Protein AF-A0AAJ2LRY2-F1 (afdb_monomer_lite)

Structure (mmCIF, N/CA/C/O backbone):
data_AF-A0AAJ2LRY2-F1
#
_entry.id   AF-A0AAJ2LRY2-F1
#
loop_
_atom_site.group_PDB
_atom_site.id
_atom_site.type_symbol
_atom_site.label_atom_id
_atom_site.label_alt_id
_atom_site.label_comp_id
_atom_site.label_asym_id
_atom_site.label_entity_id
_atom_site.label_seq_id
_atom_site.pdbx_PDB_ins_code
_atom_site.Cartn_x
_atom_site.Cartn_y
_atom_site.Cartn_z
_atom_site.occupancy
_atom_site.B_iso_or_equiv
_atom_site.auth_seq_id
_atom_site.auth_comp_id
_atom_site.auth_asym_id
_atom_site.auth_atom_id
_atom_site.pdbx_PDB_model_num
ATOM 1 N N . GLU A 1 1 ? -25.467 -3.127 23.418 1.00 75.00 1 GLU A N 1
ATOM 2 C CA . GLU A 1 1 ? -24.146 -2.803 22.841 1.00 75.00 1 GLU A CA 1
ATOM 3 C C . GLU A 1 1 ? -23.696 -3.948 21.952 1.00 75.00 1 GLU A C 1
ATOM 5 O O . GLU A 1 1 ? -23.989 -5.099 22.271 1.00 75.00 1 GLU A O 1
ATOM 10 N N . GLN A 1 2 ? -23.073 -3.636 20.819 1.00 92.50 2 GLN A N 1
ATOM 11 C CA . GLN A 1 2 ? -22.615 -4.606 19.825 1.00 92.50 2 GLN A CA 1
ATOM 12 C C . GLN A 1 2 ? -21.155 -4.329 19.469 1.00 92.50 2 GLN A C 1
ATOM 14 O O . GLN A 1 2 ? -20.701 -3.187 19.511 1.00 92.50 2 GLN A O 1
ATOM 19 N N . PHE A 1 3 ? -20.428 -5.379 19.106 1.00 96.12 3 PHE A N 1
ATOM 20 C CA . PHE A 1 3 ? -19.043 -5.289 18.664 1.00 96.12 3 PHE A CA 1
ATOM 21 C C . PHE A 1 3 ? -18.949 -5.770 17.221 1.00 96.12 3 PHE A C 1
ATOM 23 O O . PHE A 1 3 ? -19.571 -6.771 16.863 1.00 96.12 3 PHE A O 1
ATOM 30 N N . ALA A 1 4 ? -18.153 -5.077 16.414 1.00 96.88 4 ALA A N 1
ATOM 31 C CA . ALA A 1 4 ? -17.867 -5.449 15.038 1.00 96.88 4 ALA A CA 1
ATOM 32 C C . ALA A 1 4 ? -16.356 -5.523 14.805 1.00 96.88 4 ALA A C 1
ATOM 34 O O . ALA A 1 4 ? -15.584 -4.731 15.350 1.00 96.88 4 ALA A O 1
ATOM 35 N N . VAL A 1 5 ? -15.950 -6.481 13.975 1.00 97.38 5 VAL A N 1
ATOM 36 C CA . VAL A 1 5 ? -14.564 -6.670 13.542 1.00 97.38 5 VAL A CA 1
ATOM 37 C C . VAL A 1 5 ? -14.514 -6.494 12.030 1.00 97.38 5 VAL A C 1
ATOM 39 O O . VAL A 1 5 ? -15.341 -7.065 11.320 1.00 97.38 5 VAL A O 1
ATOM 42 N N . HIS A 1 6 ? -13.542 -5.724 11.544 1.00 97.25 6 HIS A N 1
ATOM 43 C CA . HIS A 1 6 ? -13.240 -5.567 10.121 1.00 97.25 6 HIS A CA 1
ATOM 44 C C . HIS A 1 6 ? -11.874 -6.171 9.824 1.00 97.25 6 HIS A C 1
ATOM 46 O O . HIS A 1 6 ? -10.918 -5.920 10.556 1.00 97.25 6 HIS A O 1
ATOM 52 N N . VAL A 1 7 ? -11.773 -6.950 8.754 1.00 98.00 7 VAL A N 1
ATOM 53 C CA . VAL A 1 7 ? -10.500 -7.476 8.254 1.00 98.00 7 VAL A CA 1
ATOM 54 C C . VAL A 1 7 ? -10.513 -7.345 6.742 1.00 98.00 7 VAL A C 1
ATOM 56 O O . VAL A 1 7 ? -11.453 -7.801 6.092 1.00 98.00 7 VAL A O 1
ATOM 59 N N . GLU A 1 8 ? -9.468 -6.748 6.180 1.00 97.94 8 GLU A N 1
ATOM 60 C CA . GLU A 1 8 ? -9.304 -6.639 4.733 1.00 97.94 8 GLU A CA 1
ATOM 61 C C . GLU A 1 8 ? -7.882 -6.991 4.305 1.00 97.94 8 GLU A C 1
ATOM 63 O O . GLU A 1 8 ? -6.913 -6.789 5.040 1.00 97.94 8 GLU A O 1
ATOM 68 N N . GLY A 1 9 ? -7.770 -7.505 3.086 1.00 98.00 9 GLY A N 1
ATOM 69 C CA . GLY A 1 9 ? -6.501 -7.789 2.441 1.00 98.00 9 GLY A CA 1
ATOM 70 C C . GLY A 1 9 ? -6.627 -7.553 0.945 1.00 98.00 9 GLY A C 1
ATOM 71 O O . GLY A 1 9 ? -7.594 -7.995 0.325 1.00 98.00 9 GLY A O 1
ATOM 72 N N . ILE A 1 10 ? -5.660 -6.851 0.367 1.00 98.19 10 ILE A N 1
ATOM 73 C CA . ILE A 1 10 ? -5.595 -6.571 -1.065 1.00 98.19 10 ILE A CA 1
ATOM 74 C C . ILE A 1 10 ? -4.184 -6.886 -1.536 1.00 98.19 10 ILE A C 1
ATOM 76 O O . ILE A 1 10 ? -3.210 -6.407 -0.959 1.00 98.19 10 ILE A O 1
ATOM 80 N N . LYS A 1 11 ? -4.093 -7.662 -2.613 1.00 98.06 11 LYS A N 1
ATOM 81 C CA . LYS A 1 11 ? -2.850 -7.916 -3.331 1.00 98.06 11 LYS A CA 1
ATOM 82 C C . LYS A 1 11 ? -3.019 -7.508 -4.784 1.00 98.06 11 LYS A C 1
ATOM 84 O O . LYS A 1 11 ? -3.996 -7.891 -5.427 1.00 98.06 11 LYS A O 1
ATOM 89 N N . ARG A 1 12 ? -2.069 -6.738 -5.297 1.00 97.38 12 ARG A N 1
ATOM 90 C CA . ARG A 1 12 ? -2.014 -6.301 -6.688 1.00 97.38 12 ARG A CA 1
ATOM 91 C C . ARG A 1 12 ? -0.638 -6.601 -7.255 1.00 97.38 12 ARG A C 1
ATOM 93 O O . ARG A 1 12 ? 0.368 -6.226 -6.665 1.00 97.38 12 ARG A O 1
ATOM 100 N N . ASP A 1 13 ? -0.635 -7.214 -8.429 1.00 97.56 13 ASP A N 1
ATOM 101 C CA . ASP A 1 13 ? 0.555 -7.420 -9.244 1.00 97.56 13 ASP A CA 1
ATOM 102 C C . ASP A 1 13 ? 0.241 -6.935 -10.660 1.00 97.56 13 ASP A C 1
ATOM 104 O O . ASP A 1 13 ? -0.655 -7.463 -11.327 1.00 97.56 13 ASP A O 1
ATOM 108 N N . ALA A 1 14 ? 0.887 -5.847 -11.071 1.00 96.50 14 ALA A N 1
ATOM 109 C CA . ALA A 1 14 ? 0.732 -5.267 -12.392 1.00 96.50 14 ALA A CA 1
ATOM 110 C C . ALA A 1 14 ? 2.099 -5.186 -13.069 1.00 96.50 14 ALA A C 1
ATOM 112 O O . ALA A 1 14 ? 2.980 -4.458 -12.622 1.00 96.50 14 ALA A O 1
ATOM 113 N N . ASN A 1 15 ? 2.232 -5.906 -14.179 1.00 94.12 15 ASN A N 1
ATOM 114 C CA . ASN A 1 15 ? 3.359 -5.774 -15.096 1.00 94.12 15 ASN A CA 1
ATOM 115 C C . ASN A 1 15 ? 3.237 -4.464 -15.897 1.00 94.12 15 ASN A C 1
ATOM 117 O O . ASN A 1 15 ? 2.152 -3.883 -15.960 1.00 94.12 15 ASN A O 1
ATOM 121 N N . ASP A 1 16 ? 4.293 -4.079 -16.612 1.00 92.69 16 ASP A N 1
ATOM 122 C CA . ASP A 1 16 ? 4.374 -2.829 -17.389 1.00 92.69 16 ASP A CA 1
ATOM 123 C C . ASP A 1 16 ? 3.138 -2.535 -18.256 1.00 92.69 16 ASP A C 1
ATOM 125 O O . ASP A 1 16 ? 2.515 -3.435 -18.812 1.00 92.69 16 ASP A O 1
ATOM 129 N N . TYR A 1 17 ? 2.699 -1.297 -18.423 1.00 90.00 17 TYR A N 1
ATOM 130 C CA . TYR A 1 17 ? 1.516 -1.076 -19.266 1.00 90.00 17 TYR A CA 1
ATOM 131 C C . TYR A 1 17 ? 1.878 -1.101 -20.757 1.00 90.00 17 TYR A C 1
ATOM 133 O O . TYR A 1 17 ? 2.987 -0.759 -21.161 1.00 90.00 17 TYR A O 1
ATOM 141 N N . LYS A 1 18 ? 0.927 -1.538 -21.597 1.00 88.38 18 LYS A N 1
ATOM 142 C CA . LYS A 1 18 ? 1.102 -1.536 -23.057 1.00 88.38 18 LYS A CA 1
ATOM 143 C C . LYS A 1 18 ? 0.820 -0.157 -23.635 1.00 88.38 18 LYS A C 1
ATOM 145 O O . LYS A 1 18 ? -0.175 0.468 -23.269 1.00 88.38 18 LYS A O 1
ATOM 150 N N . VAL A 1 19 ? 1.619 0.245 -24.612 1.00 84.56 19 VAL A N 1
ATOM 151 C CA . VAL A 1 19 ? 1.445 1.470 -25.399 1.00 84.56 19 VAL A CA 1
ATOM 152 C C . VAL A 1 19 ? 1.374 1.137 -26.884 1.00 84.56 19 VAL A C 1
ATOM 154 O O . VAL A 1 19 ? 1.905 0.127 -27.343 1.00 84.56 19 VAL A O 1
ATOM 157 N N . ARG A 1 20 ? 0.655 1.962 -27.649 1.00 78.06 20 ARG A N 1
ATOM 158 C CA . ARG A 1 20 ? 0.575 1.844 -29.112 1.00 78.06 20 ARG A CA 1
ATOM 159 C C . ARG A 1 20 ? 1.437 2.933 -29.739 1.00 78.06 20 ARG A C 1
ATOM 161 O O . ARG A 1 20 ? 1.298 4.088 -29.358 1.00 78.06 20 ARG A O 1
ATOM 168 N N . GLY A 1 21 ? 2.264 2.568 -30.718 1.00 67.31 21 GLY A N 1
ATOM 169 C CA . GLY A 1 21 ? 3.087 3.526 -31.467 1.00 67.31 21 GLY A CA 1
ATOM 170 C C . GLY A 1 21 ? 4.304 4.059 -30.706 1.00 67.31 21 GLY A C 1
ATOM 171 O O . GLY A 1 21 ? 4.805 5.120 -31.055 1.00 67.31 21 GLY A O 1
ATOM 172 N N . TYR A 1 22 ? 4.759 3.348 -29.674 1.00 59.91 22 TYR A N 1
ATOM 173 C CA . TYR A 1 22 ? 5.996 3.655 -28.965 1.00 59.91 22 TYR A CA 1
ATOM 174 C C . TYR A 1 22 ? 7.116 2.793 -29.553 1.00 59.91 22 TYR A C 1
ATOM 176 O O . TYR A 1 22 ? 6.956 1.580 -29.668 1.00 59.91 22 TYR A O 1
ATOM 184 N N . ALA A 1 23 ? 8.200 3.427 -29.989 1.00 56.34 23 ALA A N 1
ATOM 185 C CA . ALA A 1 23 ? 9.394 2.765 -30.492 1.00 56.34 23 ALA A CA 1
ATOM 186 C C . ALA A 1 23 ? 10.592 3.402 -29.787 1.00 56.34 23 ALA A C 1
ATOM 188 O O . ALA A 1 23 ? 10.841 4.595 -29.959 1.00 56.34 23 ALA A O 1
ATOM 189 N N . LEU A 1 24 ? 11.292 2.615 -28.975 1.00 57.94 24 LEU A N 1
ATOM 190 C CA . LEU A 1 24 ? 12.598 2.962 -28.423 1.00 57.94 24 LEU A CA 1
ATOM 191 C C . LEU A 1 24 ? 13.641 2.193 -29.240 1.00 57.94 24 LEU A C 1
ATOM 193 O O . LEU A 1 24 ? 13.493 0.989 -29.444 1.00 57.94 24 LEU A O 1
ATOM 197 N N . ASP A 1 25 ? 14.639 2.898 -29.775 1.00 54.25 25 ASP A N 1
ATOM 198 C CA . ASP A 1 25 ? 15.809 2.330 -30.465 1.00 54.25 25 ASP A CA 1
ATOM 199 C C . ASP A 1 25 ? 15.516 1.256 -31.528 1.00 54.25 25 ASP A C 1
ATOM 201 O O . ASP A 1 25 ? 16.192 0.235 -31.639 1.00 54.25 25 ASP A O 1
ATOM 205 N N . GLY A 1 26 ? 14.479 1.475 -32.345 1.00 52.88 26 GLY A N 1
ATOM 206 C CA . GLY A 1 26 ? 14.148 0.581 -33.462 1.00 52.88 26 GLY A CA 1
ATOM 207 C C . GLY A 1 26 ? 13.588 -0.787 -33.051 1.00 52.88 26 GLY A C 1
ATOM 208 O O . GLY A 1 26 ? 13.278 -1.598 -33.926 1.00 52.88 26 GLY A O 1
ATOM 209 N N . GLN A 1 27 ? 13.395 -1.031 -31.753 1.00 54.09 27 GLN A N 1
ATOM 210 C CA . GLN A 1 27 ? 12.716 -2.209 -31.229 1.00 54.09 27 GLN A CA 1
ATOM 211 C C . GLN A 1 27 ? 11.225 -1.902 -31.037 1.00 54.09 27 GLN A C 1
ATOM 213 O O . GLN A 1 27 ? 10.837 -0.845 -30.533 1.00 54.09 27 GLN A O 1
ATOM 218 N N . ASN A 1 28 ? 10.359 -2.837 -31.441 1.00 54.59 28 ASN A N 1
ATOM 219 C CA . ASN A 1 28 ? 8.919 -2.769 -31.164 1.00 54.59 28 ASN A CA 1
ATOM 220 C C . ASN A 1 28 ? 8.649 -3.132 -29.692 1.00 54.59 28 ASN A C 1
ATOM 222 O O . ASN A 1 28 ? 8.065 -4.172 -29.382 1.00 54.59 28 ASN A O 1
ATOM 226 N N . GLU A 1 29 ? 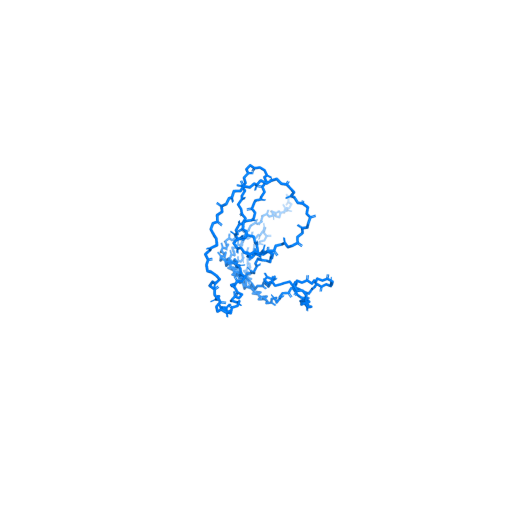9.077 -2.268 -28.779 1.00 60.31 29 GLU A N 1
ATOM 227 C CA . GLU A 1 29 ? 8.724 -2.334 -27.363 1.00 60.31 29 GLU A CA 1
ATOM 228 C C . GLU A 1 29 ? 7.259 -1.906 -27.195 1.00 60.31 29 GLU A C 1
ATOM 230 O O . GLU A 1 29 ? 6.894 -0.732 -27.208 1.00 60.31 29 GLU A O 1
ATOM 235 N N . SER A 1 30 ? 6.364 -2.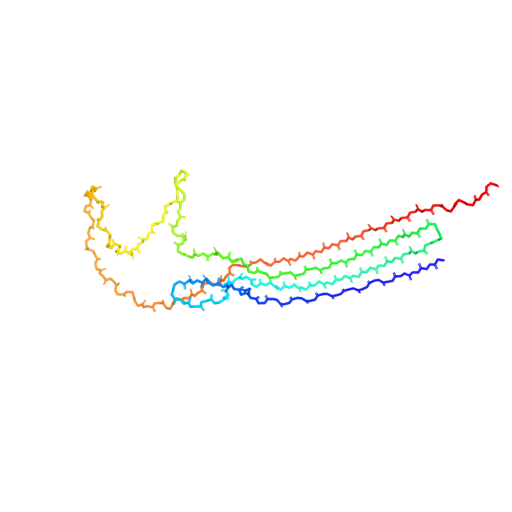893 -27.088 1.00 74.62 30 SER A N 1
ATOM 236 C CA . SER A 1 30 ? 4.922 -2.646 -26.918 1.00 74.62 30 SER A CA 1
ATOM 237 C C . SER A 1 30 ? 4.533 -2.218 -25.498 1.00 74.62 30 SER A C 1
ATOM 239 O O . SER A 1 30 ? 3.345 -2.010 -25.226 1.00 74.62 30 SER A O 1
ATOM 241 N N . ARG A 1 31 ? 5.498 -2.146 -24.574 1.00 83.19 31 ARG A N 1
ATOM 242 C CA . ARG A 1 31 ? 5.314 -1.854 -23.150 1.00 83.19 31 ARG A CA 1
ATOM 243 C C . ARG A 1 31 ? 6.292 -0.770 -22.722 1.00 83.19 31 ARG A C 1
ATOM 245 O O . ARG A 1 31 ? 7.356 -0.631 -23.305 1.00 83.19 31 ARG A O 1
ATOM 252 N N . VAL A 1 32 ? 5.895 0.020 -21.732 1.00 86.06 32 VAL A N 1
ATOM 253 C CA . VAL A 1 32 ? 6.784 1.028 -21.147 1.00 86.06 32 VAL A CA 1
ATOM 254 C C . VAL A 1 32 ? 7.585 0.360 -20.046 1.00 86.06 32 VAL A C 1
ATOM 256 O O . VAL A 1 32 ? 7.013 0.034 -19.007 1.00 86.06 32 VAL A O 1
ATOM 259 N N . ASP A 1 33 ? 8.872 0.145 -20.285 1.00 85.69 33 ASP A N 1
ATOM 260 C CA . ASP A 1 33 ? 9.757 -0.467 -19.300 1.00 85.69 33 ASP A CA 1
ATOM 261 C C . ASP A 1 33 ? 9.744 0.298 -17.966 1.00 85.69 33 ASP A C 1
ATOM 263 O O . ASP A 1 33 ? 9.612 1.529 -17.921 1.00 85.69 33 ASP A O 1
ATOM 267 N N . GLY A 1 34 ? 9.803 -0.450 -16.867 1.00 87.81 34 GLY A N 1
ATOM 268 C CA . GLY A 1 34 ? 9.803 0.119 -15.527 1.00 87.81 34 GLY A CA 1
ATOM 269 C C . GLY A 1 34 ? 8.479 0.702 -15.049 1.00 87.81 34 GLY A C 1
ATOM 270 O O . GLY A 1 34 ? 8.462 1.457 -14.082 1.00 87.81 34 GLY A O 1
ATOM 271 N N . SER A 1 35 ? 7.363 0.390 -15.705 1.00 92.12 35 SER A N 1
ATOM 272 C CA . SER A 1 35 ? 6.034 0.879 -15.318 1.00 92.12 35 SER A CA 1
ATOM 273 C C . SER A 1 35 ? 5.216 -0.117 -14.491 1.00 92.12 35 SER A C 1
ATOM 275 O O . SER A 1 35 ? 4.026 0.104 -14.236 1.00 92.12 35 SER A O 1
ATOM 277 N N . TYR A 1 36 ? 5.834 -1.218 -14.070 1.00 94.56 36 TYR A N 1
ATOM 278 C CA . TYR A 1 36 ? 5.246 -2.185 -13.154 1.00 94.56 36 TYR A CA 1
ATOM 279 C C . TYR A 1 36 ? 4.869 -1.558 -11.800 1.00 94.56 36 TYR A C 1
ATOM 281 O O . TYR A 1 36 ? 5.469 -0.592 -11.327 1.00 94.56 36 TYR A O 1
ATOM 289 N N . ALA A 1 37 ? 3.876 -2.153 -11.138 1.00 96.75 37 ALA A N 1
ATOM 290 C CA . ALA A 1 37 ? 3.470 -1.774 -9.790 1.00 96.75 37 ALA A CA 1
ATOM 291 C C . ALA A 1 37 ? 2.909 -2.971 -9.013 1.00 96.75 37 ALA A C 1
ATOM 293 O O . ALA A 1 37 ? 1.913 -3.587 -9.413 1.00 96.75 37 ALA A O 1
ATOM 294 N N . LYS A 1 38 ? 3.511 -3.257 -7.860 1.00 98.12 38 LYS A N 1
ATOM 295 C CA . LYS A 1 38 ? 3.120 -4.310 -6.919 1.00 98.12 38 LYS A CA 1
ATOM 296 C C . LYS A 1 38 ? 2.696 -3.688 -5.594 1.00 98.12 38 LYS A C 1
ATOM 298 O O . LYS A 1 38 ? 3.291 -2.716 -5.137 1.00 98.12 38 LYS A O 1
ATOM 303 N N . SER A 1 39 ? 1.644 -4.230 -4.989 1.00 98.00 39 SER A N 1
ATOM 304 C CA . SER A 1 39 ? 1.102 -3.728 -3.725 1.00 98.00 39 SER A CA 1
ATOM 305 C C . SER A 1 39 ? 0.491 -4.851 -2.899 1.00 98.00 39 SER A C 1
ATOM 307 O O . SER A 1 39 ? -0.348 -5.601 -3.398 1.00 98.00 39 SER A O 1
ATOM 309 N N . ASP A 1 40 ? 0.865 -4.917 -1.626 1.00 98.31 40 ASP A N 1
ATOM 310 C CA . ASP A 1 40 ? 0.260 -5.767 -0.606 1.00 98.31 40 ASP A CA 1
ATOM 311 C C . ASP A 1 40 ? -0.263 -4.874 0.529 1.00 98.31 40 ASP A C 1
ATOM 313 O O . ASP A 1 40 ? 0.497 -4.152 1.179 1.00 98.31 40 ASP A O 1
ATOM 317 N N . THR A 1 41 ? -1.568 -4.911 0.789 1.00 98.38 41 THR A N 1
ATOM 318 C CA . THR A 1 41 ? -2.220 -4.147 1.863 1.00 98.38 41 THR A CA 1
ATOM 319 C C . THR A 1 41 ? -3.013 -5.079 2.766 1.00 98.38 41 THR A C 1
ATOM 321 O O . THR A 1 41 ? -3.725 -5.955 2.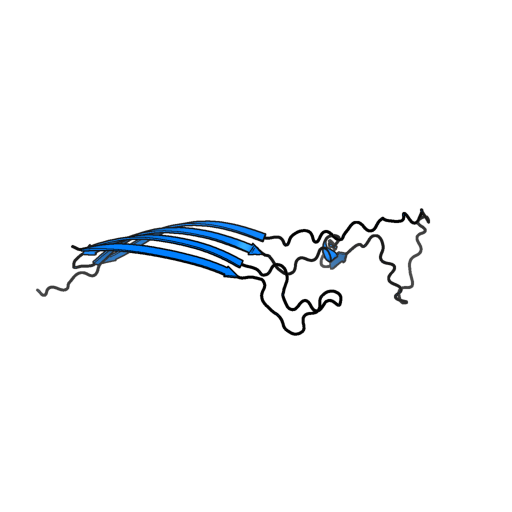279 1.00 98.38 41 THR A O 1
ATOM 324 N N . GLY A 1 42 ? -2.927 -4.872 4.078 1.00 98.38 42 GLY A N 1
ATOM 325 C CA . GLY A 1 42 ? -3.764 -5.547 5.064 1.00 98.38 42 GLY A CA 1
ATOM 326 C C . GLY A 1 42 ? -4.265 -4.574 6.124 1.00 98.38 42 GLY A C 1
ATOM 327 O O . GLY A 1 42 ? -3.505 -3.714 6.575 1.00 98.38 42 GLY A O 1
ATOM 328 N N . SER A 1 43 ? -5.525 -4.719 6.531 1.00 98.38 43 SER A N 1
ATOM 329 C CA . SER A 1 43 ? -6.145 -3.915 7.587 1.00 98.38 43 SER A CA 1
ATOM 330 C C . SER A 1 43 ? -6.912 -4.784 8.574 1.00 98.38 43 SER A C 1
ATOM 332 O O . SER A 1 43 ? 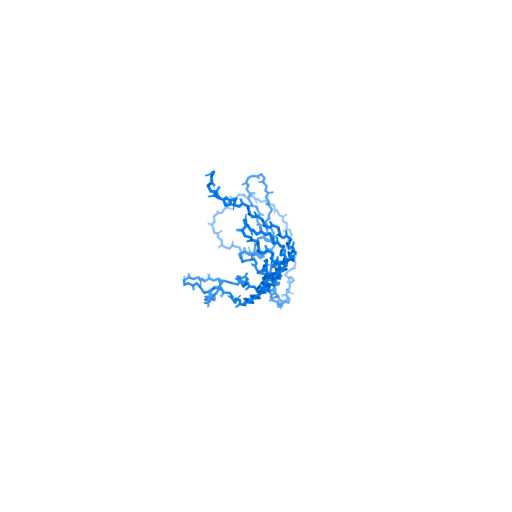-7.550 -5.767 8.191 1.00 98.38 43 SER A O 1
ATOM 334 N N . ILE A 1 44 ? -6.867 -4.400 9.847 1.00 98.31 44 ILE A N 1
ATOM 335 C CA . ILE A 1 44 ? -7.713 -4.947 10.905 1.00 98.31 44 ILE A CA 1
ATOM 336 C C . ILE A 1 44 ? -8.321 -3.807 11.714 1.00 98.31 44 ILE A C 1
ATOM 338 O O . ILE A 1 44 ? -7.627 -2.866 12.098 1.00 98.31 44 ILE A O 1
ATOM 342 N N . GLY A 1 45 ? -9.617 -3.900 11.989 1.00 98.12 45 GLY A N 1
ATOM 343 C CA . GLY A 1 45 ? -10.364 -2.907 12.743 1.00 98.12 45 GLY A CA 1
ATOM 344 C C . GLY A 1 45 ? -11.299 -3.530 13.767 1.00 98.12 45 GLY A C 1
ATOM 345 O O . GLY A 1 45 ? -11.821 -4.628 13.579 1.00 98.12 45 GLY A O 1
ATOM 346 N N . LEU A 1 46 ? -11.518 -2.798 14.853 1.00 98.06 46 LEU A N 1
ATOM 347 C CA . LEU A 1 46 ? -12.463 -3.122 15.914 1.00 98.06 46 LEU A CA 1
ATOM 348 C C . LEU A 1 46 ? -13.376 -1.926 16.139 1.00 98.06 46 LEU A C 1
ATOM 350 O O . LEU A 1 46 ? -12.926 -0.780 16.125 1.00 98.06 46 LEU A O 1
ATOM 354 N N . SER A 1 47 ? -14.666 -2.180 16.318 1.00 97.44 47 SER A N 1
ATOM 355 C CA . SER A 1 47 ? -15.662 -1.135 16.538 1.00 97.44 47 SER A CA 1
ATOM 356 C C . SER A 1 47 ? -16.664 -1.535 17.612 1.00 97.44 47 SER A C 1
ATOM 358 O O . SER A 1 47 ? -17.141 -2.669 17.652 1.00 97.44 47 SER A O 1
ATOM 360 N N . TRP A 1 48 ? -16.986 -0.568 18.461 1.00 96.25 48 TRP A N 1
ATOM 361 C CA . TRP A 1 48 ? -18.019 -0.604 19.484 1.00 96.25 48 TRP A CA 1
ATOM 362 C C . TRP A 1 48 ? -19.222 0.191 18.991 1.00 96.25 48 TRP A C 1
ATOM 364 O O . TRP A 1 48 ? -19.082 1.355 18.618 1.00 96.25 48 TRP A O 1
ATOM 374 N N . ILE A 1 49 ? -20.396 -0.433 18.999 1.00 95.44 49 ILE A N 1
ATOM 375 C CA . ILE A 1 49 ? -21.649 0.144 18.512 1.00 95.44 49 ILE A CA 1
ATOM 376 C C . ILE A 1 49 ? -22.626 0.229 19.691 1.00 95.44 49 ILE A C 1
ATOM 378 O O . ILE A 1 49 ? -23.034 -0.789 20.269 1.00 95.44 49 ILE A O 1
ATOM 382 N N . GLY A 1 50 ? -22.967 1.461 20.062 1.00 91.44 50 GLY A N 1
ATOM 383 C CA . GLY A 1 50 ? -23.952 1.805 21.083 1.00 91.44 50 GLY A CA 1
ATOM 384 C C . GLY A 1 50 ? -25.284 2.237 20.469 1.00 91.44 50 GLY A C 1
ATOM 385 O O . GLY A 1 50 ? -25.463 2.220 19.254 1.00 91.44 50 GLY A O 1
ATOM 386 N N . ASN A 1 51 ? -26.230 2.628 21.322 1.00 89.69 51 ASN A N 1
ATOM 387 C CA . ASN A 1 51 ? -27.545 3.095 20.870 1.00 89.69 51 ASN A CA 1
ATOM 388 C C . ASN A 1 51 ? -27.488 4.512 20.277 1.00 89.69 51 ASN A C 1
ATOM 390 O O . ASN A 1 51 ? -28.217 4.803 19.337 1.00 89.69 51 ASN A O 1
ATOM 394 N N . ASP A 1 52 ? -26.604 5.358 20.808 1.00 91.12 52 ASP A N 1
ATOM 395 C CA . ASP A 1 52 ? -26.455 6.765 20.419 1.00 91.12 52 ASP A CA 1
ATOM 396 C C . ASP A 1 52 ? -25.159 7.016 19.619 1.00 91.12 52 ASP A C 1
ATOM 398 O O . ASP A 1 52 ? -24.660 8.138 19.580 1.00 91.12 52 ASP A O 1
ATOM 402 N N . GLY A 1 53 ? -24.543 5.982 19.026 1.00 92.69 53 GLY A N 1
ATOM 403 C CA . GLY A 1 53 ? -23.321 6.159 18.232 1.00 92.69 53 GLY A CA 1
ATOM 404 C C . GLY A 1 53 ? -22.386 4.954 18.156 1.00 92.69 53 GLY A C 1
ATOM 405 O O . GLY A 1 53 ? -22.733 3.837 18.541 1.00 92.69 53 GLY A O 1
ATOM 406 N N . PHE A 1 54 ? -21.168 5.187 17.662 1.00 95.25 54 PHE A N 1
ATOM 407 C CA . PHE A 1 54 ? -20.114 4.175 17.572 1.00 95.25 54 PHE A CA 1
ATOM 408 C C . PHE A 1 54 ? -18.717 4.771 17.774 1.00 95.25 54 PHE A C 1
ATOM 410 O O . PHE A 1 54 ? -18.489 5.959 17.552 1.00 95.25 54 PHE A O 1
ATOM 417 N N . ALA A 1 55 ? -17.759 3.927 18.145 1.00 96.69 55 ALA A N 1
ATOM 418 C CA . ALA A 1 55 ? -16.337 4.251 18.162 1.00 96.69 55 ALA A CA 1
ATOM 419 C C . ALA A 1 55 ? -15.526 3.058 17.651 1.00 96.69 55 ALA A C 1
ATOM 421 O O . ALA A 1 55 ? -15.897 1.911 17.884 1.00 96.69 55 ALA A O 1
ATOM 422 N N . GLY A 1 56 ? -14.414 3.297 16.969 1.00 97.56 56 GLY A N 1
ATOM 423 C CA . GLY A 1 56 ? -13.596 2.237 16.401 1.00 97.56 56 GLY A CA 1
ATOM 424 C C . GLY A 1 56 ? -12.152 2.644 16.167 1.00 97.56 56 GLY A C 1
ATOM 425 O O . GLY A 1 56 ? -11.826 3.823 16.013 1.00 97.56 56 GLY A O 1
ATOM 426 N N . LEU A 1 57 ? -11.292 1.632 16.146 1.00 98.12 57 LEU A N 1
ATOM 427 C CA . LEU A 1 57 ? -9.867 1.734 15.862 1.00 98.12 57 LEU A CA 1
ATOM 428 C C . LEU A 1 57 ? -9.515 0.769 14.735 1.00 98.12 57 LEU A C 1
ATOM 430 O O . LEU A 1 57 ? -10.031 -0.349 14.704 1.00 98.12 57 LEU A O 1
ATOM 434 N N . ALA A 1 58 ? -8.619 1.175 13.842 1.00 98.38 58 ALA A N 1
ATOM 435 C CA . ALA A 1 58 ? -8.093 0.300 12.803 1.00 98.38 58 ALA A CA 1
ATOM 436 C C . ALA A 1 58 ? -6.586 0.469 12.626 1.00 98.38 58 ALA A C 1
ATOM 438 O O . ALA A 1 58 ? -6.042 1.562 12.772 1.00 98.38 58 ALA A O 1
ATOM 439 N N . PHE A 1 59 ? -5.914 -0.628 12.297 1.00 98.25 59 PHE A N 1
ATOM 440 C CA . PHE A 1 59 ? -4.507 -0.659 11.938 1.00 98.25 59 PHE A CA 1
ATOM 441 C C . PHE A 1 59 ? -4.362 -1.206 10.525 1.00 98.25 59 PHE A C 1
ATOM 443 O O . PHE A 1 59 ? -4.863 -2.288 10.220 1.00 98.25 59 PHE A O 1
ATOM 450 N N . THR A 1 60 ? -3.643 -0.472 9.681 1.00 98.56 60 THR A N 1
ATOM 451 C CA . THR A 1 60 ? -3.413 -0.838 8.282 1.00 98.56 60 THR A CA 1
ATOM 452 C C . THR A 1 60 ? -1.922 -0.835 7.978 1.00 98.56 60 THR A C 1
ATOM 454 O O . THR A 1 60 ? -1.212 0.109 8.332 1.00 98.56 60 THR A O 1
ATOM 457 N N . GLN A 1 61 ? -1.446 -1.864 7.283 1.00 98.31 61 GLN A N 1
ATOM 458 C CA . GLN A 1 61 ? -0.099 -1.924 6.729 1.00 98.31 61 GLN A CA 1
ATOM 459 C C . GLN A 1 61 ? -0.170 -2.060 5.209 1.00 98.31 61 GLN A C 1
ATOM 461 O O . GLN A 1 61 ? -0.899 -2.903 4.694 1.00 98.31 61 GLN A O 1
ATOM 466 N N . LYS A 1 62 ? 0.625 -1.252 4.506 1.00 98.31 62 LYS A N 1
ATOM 467 C CA . LYS A 1 62 ? 0.762 -1.275 3.049 1.00 98.31 62 LYS A CA 1
ATOM 468 C C . LYS A 1 62 ? 2.232 -1.385 2.662 1.00 98.31 62 LYS A C 1
ATOM 470 O O . LYS A 1 62 ? 3.065 -0.655 3.205 1.00 98.31 62 LYS A O 1
ATOM 475 N N . LYS A 1 63 ? 2.536 -2.293 1.741 1.00 98.38 63 LYS A N 1
ATOM 476 C CA . LYS A 1 63 ? 3.847 -2.463 1.119 1.00 98.38 63 LYS A CA 1
ATOM 477 C C . LYS A 1 63 ? 3.690 -2.312 -0.385 1.00 98.38 63 LYS A C 1
ATOM 479 O O . LYS A 1 63 ? 2.952 -3.093 -0.978 1.00 98.38 63 LYS A O 1
ATOM 484 N N . ASP A 1 64 ? 4.377 -1.343 -0.973 1.00 97.94 64 ASP A N 1
ATOM 485 C CA . ASP A 1 64 ? 4.386 -1.146 -2.421 1.00 97.94 64 ASP A CA 1
ATOM 486 C C . ASP A 1 64 ? 5.808 -1.238 -2.965 1.00 97.94 64 ASP A C 1
ATOM 488 O O . ASP A 1 64 ? 6.759 -0.813 -2.308 1.00 97.94 64 ASP A O 1
ATOM 492 N N . ASP A 1 65 ? 5.918 -1.771 -4.175 1.00 97.19 65 ASP A N 1
ATOM 493 C CA . ASP A 1 65 ? 7.131 -1.803 -4.988 1.00 97.19 65 ASP A CA 1
ATOM 494 C C . ASP A 1 65 ? 6.736 -1.457 -6.424 1.00 97.19 65 ASP A C 1
ATOM 496 O O . ASP A 1 65 ? 5.948 -2.174 -7.052 1.00 97.19 65 ASP A O 1
ATOM 500 N N . TYR A 1 66 ? 7.194 -0.313 -6.915 1.00 94.88 66 TYR A N 1
ATOM 501 C CA . TYR A 1 66 ? 6.839 0.172 -8.244 1.00 94.88 66 TYR A CA 1
ATOM 502 C C . TYR A 1 66 ? 8.024 0.842 -8.926 1.00 94.88 66 TYR A C 1
ATOM 504 O O . TYR A 1 66 ? 8.795 1.569 -8.292 1.00 94.88 66 TYR A O 1
ATOM 512 N N . GLY A 1 67 ? 8.146 0.590 -10.227 1.00 93.06 67 GLY A N 1
ATOM 513 C CA . GLY A 1 67 ? 9.190 1.175 -11.055 1.00 93.06 67 GLY A CA 1
ATOM 514 C C . GLY A 1 67 ? 8.899 2.634 -11.410 1.00 93.06 67 GLY A C 1
ATOM 515 O O . GLY A 1 67 ? 7.752 3.101 -11.377 1.00 93.06 67 GLY A O 1
ATOM 516 N N . LEU A 1 68 ? 9.963 3.365 -11.737 1.00 90.81 68 LEU A N 1
ATOM 517 C CA . LEU A 1 68 ? 9.909 4.726 -12.255 1.00 90.81 68 LEU A CA 1
ATOM 518 C C . LEU A 1 68 ? 10.250 4.712 -13.758 1.00 90.81 68 LEU A C 1
ATOM 520 O O . LEU A 1 68 ? 11.431 4.665 -14.125 1.00 90.81 68 LEU A O 1
ATOM 524 N N . PRO A 1 69 ? 9.239 4.755 -14.648 1.00 85.44 69 PRO A N 1
ATOM 525 C CA . PRO A 1 69 ? 9.477 4.747 -16.086 1.00 85.44 69 PRO A CA 1
ATOM 526 C C . PRO A 1 69 ? 10.090 6.076 -16.550 1.00 85.44 69 PRO A C 1
ATOM 528 O O . PRO A 1 69 ? 9.830 7.130 -15.967 1.00 85.44 69 PRO A O 1
ATOM 531 N N . GLY A 1 70 ? 10.850 6.041 -17.648 1.00 76.25 70 GLY A N 1
ATOM 532 C CA . GLY A 1 70 ? 11.432 7.242 -18.260 1.00 76.25 70 GLY A CA 1
ATOM 533 C C . GLY A 1 70 ? 12.797 7.663 -17.707 1.00 76.25 70 GLY A C 1
ATOM 534 O O . GLY A 1 70 ? 13.199 8.807 -17.911 1.00 76.25 70 GLY A O 1
ATOM 535 N N . HIS A 1 71 ? 13.517 6.764 -17.035 1.00 69.31 71 HIS A N 1
ATOM 536 C CA . HIS A 1 71 ? 14.954 6.924 -16.827 1.00 69.31 71 HIS A CA 1
ATOM 537 C C . HIS A 1 71 ? 15.672 6.505 -18.119 1.00 69.31 71 HIS A C 1
ATOM 539 O O . HIS A 1 71 ? 15.333 5.500 -18.738 1.00 69.31 71 HIS A O 1
ATOM 545 N N . SER A 1 72 ? 16.619 7.315 -18.576 1.00 61.56 72 SER A N 1
ATOM 546 C CA . SER A 1 72 ? 17.475 6.980 -19.710 1.00 61.56 72 SER A CA 1
ATOM 547 C C . SER A 1 72 ? 18.889 7.386 -19.353 1.00 61.56 72 SER A C 1
ATOM 549 O O . SER A 1 72 ? 19.157 8.565 -19.117 1.00 61.56 72 SER A O 1
ATOM 551 N N . HIS A 1 73 ? 19.792 6.409 -19.366 1.00 59.34 73 HIS A N 1
ATOM 552 C CA . HIS A 1 73 ? 21.223 6.625 -19.168 1.00 59.34 73 HIS A CA 1
ATOM 553 C C . HIS A 1 73 ? 21.857 7.463 -20.292 1.00 59.34 73 HIS A C 1
ATOM 555 O O . HIS A 1 73 ? 22.975 7.958 -20.155 1.00 59.34 73 HIS A O 1
ATOM 561 N N . GLY A 1 74 ? 21.124 7.721 -21.386 1.00 57.31 74 GLY A N 1
ATOM 562 C CA . GLY A 1 74 ? 21.512 8.704 -22.401 1.00 57.31 74 GLY A CA 1
ATOM 563 C C . GLY A 1 74 ? 21.653 10.124 -21.844 1.00 57.31 74 GLY A C 1
ATOM 564 O O . GLY A 1 74 ? 22.307 10.959 -22.469 1.00 57.31 74 GLY A O 1
ATOM 565 N N . TYR A 1 75 ? 21.092 10.389 -20.657 1.00 57.91 75 TYR A N 1
ATOM 566 C CA . TYR A 1 75 ? 21.203 11.676 -19.981 1.00 57.91 75 TYR A CA 1
ATOM 567 C C . TYR A 1 75 ? 22.085 11.673 -18.724 1.00 57.91 75 TYR A C 1
ATOM 569 O O . TYR A 1 75 ? 22.203 12.713 -18.080 1.00 57.91 75 TYR A O 1
ATOM 577 N N . ASP A 1 76 ? 22.761 10.571 -18.391 1.00 60.41 76 ASP A N 1
ATOM 578 C CA . ASP A 1 76 ? 23.625 10.499 -17.197 1.00 60.41 76 ASP A CA 1
ATOM 579 C C . ASP A 1 76 ? 24.819 11.460 -17.268 1.00 60.41 76 ASP A C 1
ATOM 581 O O . ASP A 1 76 ? 25.329 11.932 -16.254 1.00 60.41 76 ASP A O 1
ATOM 585 N N . HIS A 1 77 ? 25.230 11.807 -18.488 1.00 65.19 77 HIS A N 1
ATOM 586 C CA . HIS A 1 77 ? 26.299 12.765 -18.764 1.00 65.19 77 HIS A CA 1
ATOM 587 C C . HIS A 1 77 ? 25.774 14.193 -18.977 1.00 65.19 77 HIS A C 1
ATOM 589 O O . HIS A 1 77 ? 26.519 15.083 -19.408 1.00 65.19 77 HIS A O 1
ATOM 595 N N . CYS A 1 78 ? 24.484 14.422 -18.709 1.00 73.44 78 CYS A N 1
ATOM 596 C CA . CYS A 1 78 ? 23.857 15.723 -18.833 1.00 73.44 78 CYS A CA 1
ATOM 597 C C . CYS A 1 78 ? 23.925 16.498 -17.523 1.00 73.44 78 CYS A C 1
ATOM 599 O O . CYS A 1 78 ? 23.379 16.087 -16.504 1.00 73.44 78 CYS A O 1
ATOM 601 N N . HIS A 1 79 ? 24.550 17.668 -17.557 1.00 75.94 79 HIS A N 1
ATOM 602 C CA . HIS A 1 79 ? 24.643 18.565 -16.414 1.00 75.94 79 HIS A CA 1
ATOM 603 C C . HIS A 1 79 ? 24.055 19.937 -16.769 1.00 75.94 79 HIS A C 1
ATOM 605 O O . HIS A 1 79 ? 24.242 20.432 -17.885 1.00 75.94 79 HIS A O 1
ATOM 611 N N . PRO A 1 80 ? 23.309 20.570 -15.850 1.00 73.94 80 PRO A N 1
ATOM 612 C CA . PRO A 1 80 ? 22.792 21.908 -16.076 1.00 73.94 80 PRO A CA 1
ATOM 613 C C . PRO A 1 80 ? 23.924 22.942 -15.998 1.00 73.94 80 PRO A C 1
ATOM 615 O O . PRO A 1 80 ? 24.726 22.937 -15.065 1.00 73.94 80 PRO A O 1
ATOM 618 N N . HIS A 1 81 ? 23.950 23.873 -16.947 1.00 76.88 81 HIS A N 1
ATOM 619 C CA . HIS A 1 81 ? 24.782 25.072 -16.916 1.00 76.88 81 HIS A CA 1
ATOM 620 C C . HIS A 1 81 ? 23.881 26.294 -17.147 1.00 76.88 81 HIS A C 1
ATOM 622 O O . HIS A 1 81 ? 23.405 26.559 -18.254 1.00 76.88 81 HIS A O 1
ATOM 628 N N . GLY A 1 82 ? 23.582 27.026 -16.072 1.00 81.06 82 GLY A N 1
ATOM 629 C CA . GLY A 1 82 ? 22.563 28.078 -16.098 1.00 81.06 82 GLY A CA 1
ATOM 630 C C . GLY A 1 82 ? 21.154 27.502 -16.291 1.00 81.06 82 GLY A C 1
ATOM 631 O O . GLY A 1 82 ? 20.701 26.708 -15.472 1.00 81.06 82 GLY A O 1
ATOM 632 N N . LEU A 1 83 ? 20.462 27.912 -17.360 1.00 81.00 83 LEU A N 1
ATOM 633 C CA . LEU A 1 83 ? 19.130 27.409 -17.744 1.00 81.00 83 LEU A CA 1
ATOM 634 C C . LEU A 1 83 ? 19.185 26.377 -18.888 1.00 81.00 83 LEU A C 1
ATOM 636 O O . LEU A 1 83 ? 18.146 26.003 -19.428 1.00 81.00 83 LEU A O 1
ATOM 640 N N . THR A 1 84 ? 20.386 25.937 -19.267 1.00 73.56 84 THR A N 1
ATOM 641 C CA . THR A 1 84 ? 20.626 25.024 -20.391 1.00 73.56 84 THR A CA 1
ATOM 642 C C . THR A 1 84 ? 21.165 23.693 -19.874 1.00 73.56 84 THR A C 1
ATOM 644 O O . THR A 1 84 ? 21.936 23.666 -18.916 1.00 73.56 84 THR A O 1
ATOM 647 N N . ILE A 1 85 ? 20.768 22.583 -20.498 1.00 79.38 85 ILE A N 1
ATOM 648 C CA . ILE A 1 85 ? 21.263 21.240 -20.176 1.00 79.38 85 ILE A CA 1
ATOM 649 C C . ILE A 1 85 ? 22.354 20.831 -21.174 1.00 79.38 85 ILE A C 1
ATOM 651 O O . ILE A 1 85 ? 22.149 20.917 -22.383 1.00 79.38 85 ILE A O 1
ATOM 655 N N . HIS A 1 86 ? 23.523 20.422 -20.678 1.00 79.00 86 HIS A N 1
ATOM 656 C CA . HIS A 1 86 ? 24.671 20.028 -21.498 1.00 79.00 86 HIS A CA 1
ATOM 657 C C . HIS A 1 86 ? 24.950 18.545 -21.344 1.00 79.00 86 HIS A C 1
ATOM 659 O O . HIS A 1 86 ? 25.360 18.118 -20.272 1.00 79.00 86 HIS A O 1
ATOM 665 N N . CYS A 1 87 ? 24.775 17.790 -22.423 1.00 82.19 87 CYS A N 1
ATOM 666 C CA . CYS A 1 87 ? 25.024 16.355 -22.487 1.00 82.19 87 CYS A CA 1
ATOM 667 C C . CYS A 1 87 ? 26.358 16.101 -23.194 1.00 82.19 87 CYS A C 1
ATOM 669 O O . CYS A 1 87 ? 26.457 16.306 -24.402 1.00 82.19 87 CYS A O 1
ATOM 671 N N . GLY A 1 88 ? 27.401 15.726 -22.451 1.00 63.44 88 GLY A N 1
ATOM 672 C CA . GLY A 1 88 ? 28.728 15.464 -23.016 1.00 63.44 88 GLY A CA 1
ATOM 673 C C . GLY A 1 88 ? 28.940 13.981 -23.308 1.00 63.44 88 GLY A C 1
ATOM 674 O O . GLY A 1 88 ? 29.145 13.211 -22.378 1.00 63.44 88 GLY A O 1
ATOM 675 N N . SER A 1 89 ? 28.937 13.573 -24.579 1.00 55.44 89 SER A N 1
ATOM 676 C CA . SER A 1 89 ? 29.391 12.238 -24.985 1.00 55.44 89 SER A CA 1
ATOM 677 C C . SER A 1 89 ? 30.911 12.236 -25.148 1.00 55.44 89 SER A C 1
ATOM 679 O O . SER A 1 89 ? 31.432 12.950 -26.007 1.00 55.44 89 SER A O 1
ATOM 681 N N . HIS A 1 90 ? 31.632 11.386 -24.421 1.00 54.28 90 HIS A N 1
ATOM 682 C CA . HIS A 1 90 ? 32.865 10.857 -24.993 1.00 54.28 90 HIS A CA 1
ATOM 683 C C . HIS A 1 90 ? 32.451 9.861 -26.087 1.00 54.28 90 HIS A C 1
ATOM 685 O O . HIS A 1 90 ? 31.924 8.793 -25.799 1.00 54.28 90 HIS A O 1
ATOM 691 N N . SER A 1 91 ? 32.668 10.279 -27.338 1.00 47.28 91 SER A N 1
ATOM 692 C CA . SER A 1 91 ? 32.625 9.471 -28.565 1.00 47.28 91 SER A CA 1
ATOM 693 C C . SER A 1 91 ? 31.246 9.061 -29.102 1.00 47.28 91 SER A C 1
ATOM 695 O O . SER A 1 91 ? 30.889 7.890 -29.128 1.00 47.28 91 SER A O 1
ATOM 697 N N . ALA A 1 92 ? 30.537 10.014 -29.707 1.00 40.25 92 ALA A N 1
ATOM 698 C CA . ALA A 1 92 ? 29.768 9.730 -30.916 1.00 40.25 92 ALA A CA 1
ATOM 699 C C . ALA A 1 92 ? 30.151 10.778 -31.963 1.00 40.25 92 ALA A C 1
ATOM 701 O O . ALA A 1 92 ? 29.843 11.960 -31.828 1.00 40.25 92 ALA A O 1
ATOM 702 N N . VAL A 1 93 ? 30.879 10.343 -32.991 1.00 41.38 93 VAL A N 1
ATOM 703 C CA . VAL A 1 93 ? 31.095 11.127 -34.207 1.00 41.38 93 VAL A CA 1
ATOM 704 C C . VAL A 1 93 ? 29.724 11.337 -34.848 1.00 41.38 93 VAL A C 1
ATOM 706 O O . VAL A 1 93 ? 29.231 10.490 -35.588 1.00 41.38 93 VAL A O 1
ATOM 709 N N . ALA A 1 94 ? 29.086 12.459 -34.530 1.00 40.78 94 ALA A N 1
ATOM 710 C CA . ALA A 1 94 ? 27.967 12.974 -35.293 1.00 40.78 94 ALA A CA 1
ATOM 711 C C . ALA A 1 94 ? 28.542 13.591 -36.571 1.00 40.78 94 ALA A C 1
ATOM 713 O O . ALA A 1 94 ? 29.076 14.699 -36.567 1.00 40.78 94 ALA A O 1
ATOM 714 N N . THR A 1 95 ? 28.479 12.853 -37.678 1.00 43.75 95 THR A N 1
ATOM 715 C CA . THR A 1 95 ? 28.582 13.465 -39.002 1.00 43.75 95 THR A CA 1
ATOM 716 C C . THR A 1 95 ? 27.286 14.224 -39.268 1.00 43.75 95 THR A C 1
ATOM 718 O O . THR A 1 95 ? 26.334 13.672 -39.814 1.00 43.75 95 THR A O 1
ATOM 721 N N . ASP A 1 96 ? 27.261 15.485 -38.861 1.00 37.94 96 ASP A N 1
ATOM 722 C CA . ASP A 1 96 ? 26.307 16.494 -39.304 1.00 37.94 96 ASP A CA 1
ATOM 723 C C . ASP A 1 96 ? 27.126 17.723 -39.717 1.00 37.94 96 ASP A C 1
ATOM 725 O O . ASP A 1 96 ? 27.987 18.216 -38.987 1.00 37.94 96 ASP A O 1
ATOM 729 N N . GLN A 1 97 ? 26.933 18.126 -40.965 1.00 47.50 97 GLN A N 1
ATOM 730 C CA . GLN A 1 97 ? 27.693 19.145 -41.661 1.00 47.50 97 GLN A CA 1
ATOM 731 C C . GLN A 1 97 ? 27.086 20.534 -41.435 1.00 47.50 97 GLN A C 1
ATOM 733 O O . GLN A 1 97 ? 26.611 21.107 -42.404 1.00 47.50 97 GLN A O 1
ATOM 738 N N . ASP A 1 98 ? 27.126 21.117 -40.233 1.00 43.38 98 ASP A N 1
ATOM 739 C CA . ASP A 1 98 ? 27.018 22.586 -40.117 1.00 43.38 98 ASP A CA 1
ATOM 740 C C . ASP A 1 98 ? 27.417 23.153 -38.741 1.00 43.38 98 ASP A C 1
ATOM 742 O O . ASP A 1 98 ? 26.587 23.613 -37.961 1.00 43.38 98 ASP A O 1
ATOM 746 N N . SER A 1 99 ? 28.712 23.190 -38.422 1.00 42.03 99 SER A N 1
ATOM 747 C CA . SER A 1 99 ? 29.208 24.246 -37.529 1.00 42.03 99 SER A CA 1
ATOM 748 C C . SER A 1 99 ? 30.677 24.539 -37.802 1.00 42.03 99 SER A C 1
ATOM 750 O O . SER A 1 99 ? 31.595 23.914 -37.269 1.00 42.03 99 SER A O 1
ATOM 752 N N . GLN A 1 100 ? 30.903 25.515 -38.673 1.00 45.44 100 GLN A N 1
ATOM 753 C CA . GLN A 1 100 ? 32.168 26.230 -38.740 1.00 45.44 100 GLN A CA 1
ATOM 754 C C . GLN A 1 100 ? 32.382 26.978 -37.412 1.00 45.44 100 GLN A C 1
ATOM 756 O O . GLN A 1 100 ? 31.445 27.608 -36.927 1.00 45.44 100 GLN A O 1
ATOM 761 N N . LEU A 1 101 ? 33.637 26.994 -36.932 1.00 40.69 101 LEU A N 1
ATOM 762 C CA . LEU A 1 101 ? 34.221 27.835 -35.862 1.00 40.69 101 LEU A CA 1
ATOM 763 C C . LEU A 1 101 ? 34.406 27.160 -34.485 1.00 40.69 101 LEU A C 1
ATOM 765 O O . LEU A 1 101 ? 33.613 27.372 -33.577 1.00 40.69 101 LEU A O 1
ATOM 769 N N . TYR A 1 102 ? 35.524 26.444 -34.294 1.00 32.66 102 TYR A N 1
ATOM 770 C CA . TYR A 1 102 ? 36.657 26.873 -33.444 1.00 32.66 102 TYR A CA 1
ATOM 771 C C . TYR A 1 102 ? 37.739 25.772 -33.429 1.00 32.66 102 TYR A C 1
ATOM 773 O O . TYR A 1 102 ? 37.473 24.631 -33.065 1.00 32.66 102 TYR A O 1
ATOM 781 N N . ASN A 1 103 ? 38.965 26.107 -33.840 1.00 41.12 103 ASN A N 1
ATOM 782 C CA . ASN A 1 103 ? 40.111 25.199 -33.784 1.00 41.12 103 ASN A CA 1
ATOM 783 C C . ASN A 1 103 ? 40.666 25.146 -32.356 1.00 41.12 103 ASN A C 1
ATOM 785 O O . ASN A 1 103 ? 41.159 26.161 -31.863 1.00 41.12 103 ASN A O 1
ATOM 789 N N . GLN A 1 104 ? 40.697 23.965 -31.742 1.00 34.00 104 GLN A N 1
ATOM 790 C CA . GLN A 1 104 ? 41.690 23.667 -30.714 1.00 34.00 104 GLN A CA 1
ATOM 791 C C . GLN A 1 104 ? 42.147 22.215 -30.854 1.00 34.00 104 GLN A C 1
ATOM 793 O O . GLN A 1 104 ? 41.378 21.277 -30.669 1.00 34.00 104 GLN A O 1
ATOM 798 N N . GLU A 1 105 ? 43.408 22.059 -31.247 1.00 41.34 105 GLU A N 1
ATOM 799 C CA . GLU A 1 105 ? 44.102 20.785 -31.406 1.00 41.34 105 GLU A CA 1
ATOM 800 C C . GLU A 1 105 ? 44.115 20.017 -30.079 1.00 41.34 105 GLU A C 1
ATOM 802 O O . GLU A 1 105 ? 44.660 20.507 -29.090 1.00 41.34 105 GLU A O 1
ATOM 807 N N . VAL A 1 106 ? 43.569 18.797 -30.060 1.00 36.09 106 VAL A N 1
ATOM 808 C CA . VAL A 1 106 ? 43.861 17.824 -29.002 1.00 36.09 106 VAL A CA 1
ATOM 809 C C . VAL A 1 106 ? 44.053 16.442 -29.629 1.00 36.09 106 VAL A C 1
ATOM 811 O O . VAL A 1 106 ? 43.140 15.847 -30.188 1.00 36.09 106 VAL A O 1
ATOM 814 N N . HIS A 1 107 ? 45.311 16.015 -29.571 1.00 33.56 107 HIS A N 1
ATOM 815 C CA . HIS A 1 107 ? 45.927 14.715 -29.830 1.00 33.56 107 HIS A CA 1
ATOM 816 C C . HIS A 1 107 ? 45.039 13.528 -30.240 1.00 33.56 107 HIS A C 1
ATOM 818 O O . HIS A 1 107 ? 44.233 13.020 -29.466 1.00 33.56 107 HIS A O 1
ATOM 824 N N . SER A 1 108 ? 45.358 12.979 -31.418 1.00 45.66 108 SER A N 1
ATOM 825 C CA . SER A 1 108 ? 45.117 11.582 -31.771 1.00 45.66 108 SER A CA 1
ATOM 826 C C . SER A 1 108 ? 45.821 10.669 -30.763 1.00 45.66 108 SER A C 1
ATOM 828 O O . SER A 1 108 ? 47.047 10.542 -30.801 1.00 45.66 108 SER A O 1
ATOM 830 N N . GLN A 1 109 ? 45.064 10.044 -29.870 1.00 37.22 109 GLN A N 1
ATOM 831 C CA . GLN A 1 109 ? 45.541 8.903 -29.099 1.00 37.22 109 GLN A CA 1
ATOM 832 C C . GLN A 1 109 ? 44.596 7.733 -29.342 1.00 37.22 109 GLN A C 1
ATOM 834 O O . GLN A 1 109 ? 43.380 7.894 -29.313 1.00 37.22 109 GLN A O 1
ATOM 839 N N . GLU A 1 110 ? 45.236 6.629 -29.713 1.00 34.00 110 GLU A N 1
ATOM 840 C CA . GLU A 1 110 ? 44.765 5.266 -29.928 1.00 34.00 110 GLU A CA 1
ATOM 841 C C . GLU A 1 110 ? 43.260 4.992 -29.821 1.00 34.00 110 GLU A C 1
ATOM 843 O O . GLU A 1 110 ? 42.630 5.138 -28.776 1.00 34.00 110 GLU A O 1
ATOM 848 N N . ALA A 1 111 ? 42.716 4.464 -30.922 1.00 40.72 111 ALA A N 1
ATOM 849 C CA . ALA A 1 111 ? 41.499 3.673 -30.898 1.00 40.72 111 ALA A CA 1
ATOM 850 C C . ALA A 1 111 ? 41.735 2.454 -29.994 1.00 40.72 111 ALA A C 1
ATOM 852 O O . ALA A 1 111 ? 42.285 1.439 -30.424 1.00 40.72 111 ALA A O 1
ATOM 853 N N . HIS A 1 112 ? 41.363 2.585 -28.725 1.00 40.03 112 HIS A N 1
ATOM 854 C CA . HIS A 1 112 ? 41.167 1.446 -27.854 1.00 40.03 112 HIS A CA 1
ATOM 855 C C . HIS A 1 112 ? 39.895 0.745 -28.323 1.00 40.03 112 HIS A C 1
ATOM 857 O O . HIS A 1 112 ? 38.800 1.301 -28.256 1.00 40.03 112 HIS A O 1
ATOM 863 N N . ASP A 1 113 ? 40.088 -0.449 -28.879 1.00 41.41 113 ASP A N 1
ATOM 864 C CA . ASP A 1 113 ? 39.038 -1.419 -29.153 1.00 41.41 113 ASP A CA 1
ATOM 865 C C . ASP A 1 113 ? 38.383 -1.730 -27.803 1.00 41.41 113 ASP A C 1
ATOM 867 O O . ASP A 1 113 ? 38.949 -2.427 -26.960 1.00 41.41 113 ASP A O 1
ATOM 871 N N . HIS A 1 114 ? 37.260 -1.073 -27.525 1.00 46.81 114 HIS A N 1
ATOM 872 C CA . HIS A 1 114 ? 36.451 -1.417 -26.375 1.00 46.81 114 HIS A CA 1
ATOM 873 C C . HIS A 1 114 ? 35.698 -2.677 -26.768 1.00 46.81 114 HIS A C 1
ATOM 875 O O . HIS A 1 114 ? 34.737 -2.617 -27.538 1.00 46.81 114 HIS A O 1
ATOM 881 N N . ASP A 1 115 ? 36.180 -3.810 -26.253 1.00 39.81 115 ASP A N 1
ATOM 882 C CA . ASP A 1 115 ? 35.401 -5.032 -26.130 1.00 39.81 115 ASP A CA 1
ATOM 883 C C . ASP A 1 115 ? 33.965 -4.642 -25.772 1.00 39.81 115 ASP A C 1
ATOM 885 O O . ASP A 1 115 ? 33.742 -3.838 -24.864 1.00 39.81 115 ASP A O 1
ATOM 889 N N . ALA A 1 116 ? 33.006 -5.142 -26.554 1.00 49.28 116 ALA A N 1
ATOM 890 C CA . ALA A 1 116 ? 31.588 -4.897 -26.358 1.00 49.28 116 ALA A CA 1
ATOM 891 C C . ALA A 1 116 ? 31.159 -5.506 -25.018 1.00 49.28 116 ALA A C 1
ATOM 893 O O . ALA A 1 116 ? 30.639 -6.622 -24.956 1.00 49.28 116 ALA A O 1
ATOM 894 N N . GLU A 1 117 ? 31.416 -4.768 -23.941 1.00 39.94 117 GLU A N 1
ATOM 895 C CA . GLU A 1 117 ? 30.812 -4.960 -22.640 1.00 39.94 117 GLU A CA 1
ATOM 896 C C . GLU A 1 117 ? 29.311 -4.988 -22.898 1.00 39.94 117 GLU A C 1
ATOM 898 O O . GLU A 1 117 ? 28.722 -4.030 -23.407 1.00 39.94 117 GLU A O 1
ATOM 903 N N . SER A 1 118 ? 28.720 -6.153 -22.644 1.00 39.03 118 SER A N 1
ATOM 904 C CA . SER A 1 118 ? 27.285 -6.378 -22.689 1.00 39.03 118 SER A CA 1
ATOM 905 C C . SER A 1 118 ? 26.579 -5.150 -22.131 1.00 39.03 118 SER A C 1
ATOM 907 O O . SER A 1 118 ? 26.885 -4.765 -21.002 1.00 39.03 118 SER A O 1
ATOM 909 N N . HIS A 1 119 ? 25.666 -4.550 -22.898 1.00 46.28 119 HIS A N 1
ATOM 910 C CA . HIS A 1 119 ? 24.748 -3.545 -22.379 1.00 46.28 119 HIS A CA 1
ATOM 911 C C . HIS A 1 119 ? 23.964 -4.188 -21.229 1.00 46.28 119 HIS A C 1
ATOM 913 O O . HIS A 1 119 ? 22.939 -4.837 -21.437 1.00 46.28 119 HIS A O 1
ATOM 919 N N . GLN A 1 120 ? 24.507 -4.096 -20.017 1.00 40.81 120 GLN A N 1
ATOM 920 C CA . GLN A 1 120 ? 23.777 -4.370 -18.801 1.00 40.81 120 GLN A CA 1
ATOM 921 C C . GLN A 1 120 ? 22.730 -3.269 -18.775 1.00 40.81 120 GLN A C 1
ATOM 923 O O . GLN A 1 120 ? 23.053 -2.092 -18.644 1.00 40.81 120 GLN A O 1
ATOM 928 N N . HIS A 1 121 ? 21.487 -3.647 -19.064 1.00 48.97 121 HIS A N 1
ATOM 929 C CA . HIS A 1 121 ? 20.346 -2.814 -18.746 1.00 48.97 121 HIS A CA 1
ATOM 930 C C . HIS A 1 121 ? 20.370 -2.671 -17.226 1.00 48.97 121 HIS A C 1
ATOM 932 O O . HIS A 1 121 ? 19.906 -3.570 -16.526 1.00 48.97 121 HIS A O 1
ATOM 938 N N . ASP A 1 122 ? 21.028 -1.623 -16.730 1.00 56.28 122 ASP A N 1
ATOM 939 C CA . ASP A 1 122 ? 21.007 -1.292 -15.314 1.00 56.28 122 ASP A CA 1
ATOM 940 C C . ASP A 1 122 ? 19.536 -1.170 -14.894 1.00 56.28 122 ASP A C 1
ATOM 942 O O . ASP A 1 122 ? 18.725 -0.550 -15.587 1.00 56.28 122 ASP A O 1
ATOM 946 N N . ASP A 1 123 ? 19.179 -1.877 -13.819 1.00 67.06 123 ASP A N 1
ATOM 947 C CA . ASP A 1 123 ? 17.794 -2.092 -13.400 1.00 67.06 123 ASP A CA 1
ATOM 948 C C . ASP A 1 123 ? 17.019 -0.768 -13.274 1.00 67.06 123 ASP A C 1
ATOM 950 O O . ASP A 1 123 ? 17.504 0.209 -12.695 1.00 67.06 123 ASP A O 1
ATOM 954 N N . VAL A 1 124 ? 15.763 -0.767 -13.737 1.00 79.31 124 VAL A N 1
ATOM 955 C CA . VAL A 1 124 ? 14.837 0.361 -13.567 1.00 79.31 124 VAL A CA 1
ATOM 956 C C . VAL A 1 124 ? 14.810 0.800 -12.096 1.00 79.31 124 VAL A C 1
ATOM 958 O O . VAL A 1 124 ? 14.447 -0.012 -11.234 1.00 79.31 124 VAL A O 1
ATOM 961 N N . PRO A 1 125 ? 15.080 2.083 -11.778 1.00 87.88 125 PRO A N 1
ATOM 962 C CA . PRO A 1 125 ? 14.946 2.587 -10.426 1.00 87.88 125 PRO A CA 1
ATOM 963 C C . PRO A 1 125 ? 13.515 2.381 -9.936 1.00 87.88 125 PRO A C 1
ATOM 965 O O . PRO A 1 125 ? 12.535 2.694 -10.619 1.00 87.88 125 PRO A O 1
ATOM 968 N N . ASN A 1 126 ? 13.396 1.876 -8.717 1.00 92.38 126 ASN A N 1
ATOM 969 C CA . ASN A 1 126 ? 12.120 1.573 -8.100 1.00 92.38 126 ASN A CA 1
ATOM 970 C C . ASN A 1 126 ? 11.978 2.242 -6.735 1.00 92.38 126 ASN A C 1
ATOM 972 O O . ASN A 1 126 ? 12.946 2.633 -6.080 1.00 92.38 126 ASN A O 1
ATOM 976 N N . ILE A 1 127 ? 10.729 2.384 -6.301 1.00 95.00 127 ILE A N 1
ATOM 977 C CA . ILE A 1 127 ? 10.393 2.872 -4.969 1.00 95.00 127 ILE A CA 1
ATOM 978 C C . ILE A 1 127 ? 9.808 1.721 -4.166 1.00 95.00 127 ILE A C 1
ATOM 980 O O . ILE A 1 127 ? 8.765 1.171 -4.513 1.00 95.00 127 ILE A O 1
ATOM 984 N N . ILE A 1 128 ? 10.443 1.438 -3.029 1.00 96.62 128 ILE A N 1
ATOM 985 C CA . ILE A 1 128 ? 9.922 0.526 -2.013 1.00 96.62 128 ILE A CA 1
ATOM 986 C C . ILE A 1 128 ? 9.269 1.359 -0.908 1.00 96.62 128 ILE A C 1
ATOM 988 O O . ILE A 1 128 ? 9.946 2.019 -0.116 1.00 96.62 128 ILE A O 1
ATOM 992 N N . LEU A 1 129 ? 7.942 1.309 -0.819 1.00 97.31 129 LEU A N 1
ATOM 993 C CA . LEU A 1 129 ? 7.167 2.006 0.204 1.00 97.31 129 LEU A CA 1
ATOM 994 C C . LEU A 1 129 ? 6.688 1.026 1.274 1.00 97.31 129 LEU A C 1
ATOM 996 O O . LEU A 1 129 ? 6.003 0.051 0.984 1.00 97.31 129 LEU A O 1
ATOM 1000 N N . ASN A 1 130 ? 6.967 1.341 2.539 1.00 98.00 130 ASN A N 1
ATOM 1001 C CA . ASN A 1 130 ? 6.409 0.639 3.692 1.00 98.00 130 ASN A CA 1
ATOM 1002 C C . ASN A 1 130 ? 5.625 1.630 4.557 1.00 98.00 130 ASN A C 1
ATOM 1004 O O . ASN A 1 130 ? 6.219 2.436 5.271 1.00 98.00 130 ASN A O 1
ATOM 1008 N N . SER A 1 131 ? 4.295 1.562 4.512 1.00 97.94 131 SER A N 1
ATOM 1009 C CA . SER A 1 131 ? 3.410 2.452 5.267 1.00 97.94 131 SER A CA 1
ATOM 1010 C C . SER A 1 131 ? 2.639 1.698 6.348 1.00 97.94 131 SER A C 1
ATOM 1012 O O . SER A 1 131 ? 2.177 0.572 6.142 1.00 97.94 131 SER A O 1
ATOM 1014 N N . LYS A 1 132 ? 2.505 2.326 7.518 1.00 98.25 132 LYS A N 1
ATOM 1015 C CA . LYS A 1 132 ? 1.698 1.852 8.646 1.00 98.25 132 LYS A CA 1
ATOM 1016 C C . LYS A 1 132 ? 0.800 2.994 9.102 1.00 98.25 132 LYS A C 1
ATOM 1018 O O . LYS A 1 132 ? 1.295 4.087 9.365 1.00 98.25 132 LYS A O 1
ATOM 1023 N N . ARG A 1 133 ? -0.502 2.738 9.208 1.00 98.06 133 ARG A N 1
ATOM 1024 C CA . ARG A 1 133 ? -1.511 3.725 9.604 1.00 98.06 133 ARG A CA 1
ATOM 1025 C C . ARG A 1 133 ? -2.308 3.209 10.794 1.00 98.06 133 ARG A C 1
ATOM 1027 O O . ARG A 1 133 ? -2.675 2.036 10.827 1.00 98.06 133 ARG A O 1
ATOM 1034 N N . LEU A 1 134 ? -2.570 4.099 11.745 1.00 98.12 134 LEU A N 1
ATOM 1035 C CA . LEU A 1 134 ? -3.511 3.888 12.837 1.00 98.12 134 LEU A CA 1
ATOM 1036 C C . LEU A 1 134 ? -4.657 4.884 12.657 1.00 98.12 134 LEU A C 1
ATOM 1038 O O . LEU A 1 134 ? -4.408 6.085 12.566 1.00 98.12 134 LEU A O 1
ATOM 1042 N N . ASP A 1 135 ? -5.885 4.384 12.615 1.00 97.62 135 ASP A N 1
ATOM 1043 C CA . ASP A 1 135 ? -7.095 5.179 12.429 1.00 97.62 135 ASP A CA 1
ATOM 1044 C C . ASP A 1 135 ? -7.979 5.101 13.669 1.00 97.62 135 ASP A C 1
ATOM 1046 O O . ASP A 1 135 ? -8.150 4.030 14.252 1.00 97.62 135 ASP A O 1
ATOM 1050 N N . PHE A 1 136 ? -8.590 6.227 14.030 1.00 97.50 136 PHE A N 1
ATOM 1051 C CA . PHE A 1 136 ? -9.647 6.310 15.031 1.00 97.50 136 PHE A CA 1
ATOM 1052 C C . PHE A 1 136 ? -10.866 6.985 14.410 1.00 97.50 136 PHE A C 1
ATOM 1054 O O . PHE A 1 136 ? -10.740 8.020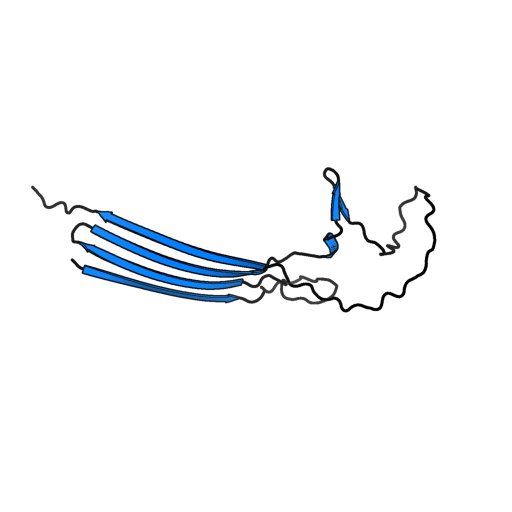 13.754 1.00 97.50 136 PHE A O 1
ATOM 1061 N N . LYS A 1 137 ? -12.049 6.410 14.624 1.00 96.50 137 LYS A N 1
ATOM 1062 C CA . LYS A 1 137 ? -13.316 6.974 14.156 1.00 96.50 137 LYS A CA 1
ATOM 1063 C C . LYS A 1 137 ? -14.360 6.867 15.255 1.00 96.50 137 LYS A C 1
ATOM 1065 O O . LYS A 1 137 ? -14.525 5.796 15.825 1.00 96.50 137 LYS A O 1
ATOM 1070 N N . ALA A 1 138 ? -15.088 7.946 15.515 1.00 95.81 138 ALA A N 1
ATOM 1071 C CA . ALA A 1 138 ? -16.220 7.934 16.429 1.00 95.81 138 ALA A CA 1
ATOM 1072 C C . ALA A 1 138 ? -17.322 8.871 15.941 1.00 95.81 138 ALA A C 1
ATOM 1074 O O . ALA A 1 138 ? -17.046 9.903 15.329 1.00 95.81 138 A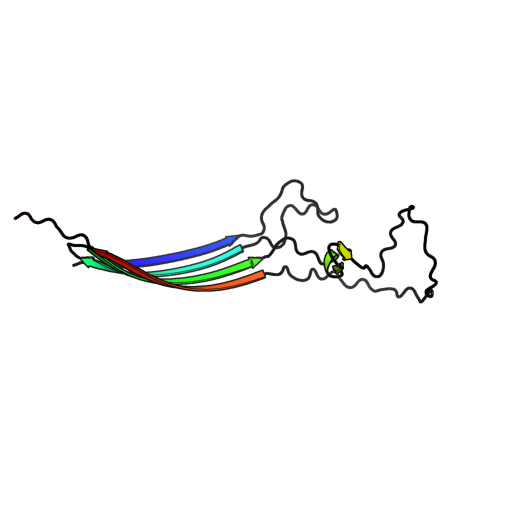LA A O 1
ATOM 1075 N N . GLU A 1 139 ? -18.560 8.501 16.229 1.00 94.88 139 GLU A N 1
ATOM 1076 C CA . GLU A 1 139 ? -19.752 9.287 15.945 1.00 94.88 139 GLU A CA 1
ATOM 1077 C C . GLU A 1 139 ? -20.706 9.177 17.132 1.00 94.88 139 GLU A C 1
ATOM 1079 O O . GLU A 1 139 ? -20.871 8.096 17.696 1.00 94.88 139 GLU A O 1
ATOM 1084 N N . TYR A 1 140 ? -21.328 10.295 17.504 1.00 93.44 140 TYR A N 1
ATOM 1085 C CA . TYR A 1 140 ? -22.320 10.366 18.571 1.00 93.44 140 TYR A CA 1
ATOM 1086 C C . TYR A 1 140 ? -23.543 11.126 18.063 1.00 93.44 140 TYR A C 1
ATOM 1088 O O . TYR A 1 140 ? -23.450 12.296 17.689 1.00 93.44 140 TYR A O 1
ATOM 1096 N N . THR A 1 141 ? -24.680 10.447 18.033 1.00 86.94 141 THR A N 1
ATOM 1097 C CA . THR A 1 141 ? -25.976 10.968 17.606 1.00 86.94 141 THR A CA 1
ATOM 1098 C C . THR A 1 141 ? -26.982 10.710 18.727 1.00 86.94 141 THR A C 1
ATOM 1100 O O . THR A 1 141 ? -27.542 9.619 18.813 1.00 86.94 141 THR A O 1
ATOM 1103 N N . PRO A 1 142 ? -27.202 11.689 19.626 1.00 77.75 142 PRO A N 1
ATOM 1104 C CA . PRO A 1 142 ? -28.113 11.499 20.744 1.00 77.75 142 PRO A CA 1
ATOM 1105 C C . PRO A 1 142 ? -29.527 11.239 20.225 1.00 77.75 142 PRO A C 1
ATOM 1107 O O . PRO A 1 142 ? -30.030 11.971 19.366 1.00 77.75 142 PRO A O 1
ATOM 1110 N N . SER A 1 143 ? -30.190 10.220 20.762 1.00 71.06 143 SER A N 1
ATOM 1111 C CA . SER A 1 143 ? -31.607 10.013 20.495 1.00 71.06 143 SER A CA 1
ATOM 1112 C C . SER A 1 143 ? -32.432 11.174 21.068 1.00 71.06 143 SER A C 1
ATOM 1114 O O . SER A 1 143 ? -32.390 11.474 22.263 1.00 71.06 143 SER A O 1
ATOM 1116 N N . PHE A 1 144 ? -33.223 11.842 20.220 1.00 67.50 144 PHE A N 1
ATOM 1117 C CA . PHE A 1 144 ? -34.249 12.786 20.671 1.00 67.50 144 PHE A CA 1
ATOM 1118 C C . PHE A 1 144 ? -35.421 12.001 21.279 1.00 67.50 144 PHE A C 1
ATOM 1120 O O . PHE A 1 144 ? -36.498 11.910 20.690 1.00 67.50 144 PHE A O 1
ATOM 1127 N N . SER A 1 145 ? -35.214 11.387 22.446 1.00 59.78 145 SER A N 1
ATOM 1128 C CA . SER A 1 145 ? -36.346 10.965 23.269 1.00 59.78 145 SER A CA 1
ATOM 1129 C C . SER A 1 145 ? -37.050 12.230 23.766 1.00 59.78 145 SER A C 1
ATOM 1131 O O . SER A 1 145 ? -36.431 13.145 24.307 1.00 59.78 145 SER A O 1
ATOM 1133 N N . SER A 1 146 ? -38.325 12.346 23.405 1.00 49.09 146 SER A N 1
ATOM 1134 C CA . SER A 1 146 ? -39.140 13.542 23.599 1.00 49.09 146 SER A CA 1
ATOM 1135 C C . SER A 1 146 ? -39.384 13.826 25.086 1.00 49.09 146 SER A C 1
ATOM 1137 O O . SER A 1 146 ? -39.484 12.890 25.878 1.00 49.09 146 SER A O 1
ATOM 1139 N N . ILE A 1 147 ? -39.458 15.125 25.409 1.00 46.12 147 ILE A N 1
ATOM 1140 C CA . ILE A 1 147 ? -39.900 15.717 26.688 1.00 46.12 147 ILE A CA 1
ATOM 1141 C C . ILE A 1 147 ? -41.217 15.107 27.173 1.00 46.12 147 ILE A C 1
ATOM 1143 O O . ILE A 1 147 ? -42.114 14.920 26.318 1.00 46.12 147 ILE A O 1
#

Foldseek 3Di:
DDKDKDKDKDWDWFDFDADPPDDDPNDPPRGQPQAIKTKIKIKIKMKDADPFKIKMKMKMKMKMKGFDTDDDCQCVQWDDDPNDIDRDDPDDPPPDPDDDDDDDDDDDDDDDPPDPPDPPPPHGDMDIDIDMDMDIDIDGHDDCPDD

Organism: NCBI:txid1538159

Radius of gyration: 29.48 Å; chains: 1; bounding box: 86×36×68 Å

Sequence (147 aa):
EQFAVHVEGIKRDANDYKVRGYALDGQNESRVDGSYAKSDTGSIGLSWIGNDGFAGLAFTQKKDDYGLPGHSHGYDHCHPHGLTIHCGSHSAVATDQDSQLYNQEVHSQEAHDHDAESHQHDDVPNIILNSKRLDFKAEYTPSFSSI

Secondary structure (DSSP, 8-state):
-EEEEEEEEEEEEEPPPB-SS--BTTB---B-TT--EEEEEEEEEEEEE-SSEEEEEEEEEEEEEEE-TT--GGGTTEEEETTEEEE--SS------------------------------PPPPEEEEEEEEEEEEEEE-------

pLDDT: mean 75.45, std 22.52, range [32.66, 98.56]